Protein AF-A0A9D4DFE4-F1 (afdb_monomer_lite)

Radius of gyration: 15.38 Å; chains: 1; bounding box: 39×29×22 Å

Structure (mmCIF, N/CA/C/O backbone):
data_AF-A0A9D4DFE4-F1
#
_entry.id   AF-A0A9D4DFE4-F1
#
loop_
_atom_site.group_PDB
_atom_site.id
_atom_site.type_symbol
_atom_site.label_atom_id
_atom_site.label_alt_id
_atom_site.label_comp_id
_atom_site.label_asym_id
_atom_site.label_entity_id
_atom_site.label_seq_id
_atom_site.pdbx_PDB_ins_code
_atom_site.Cartn_x
_atom_site.Cartn_y
_atom_site.Cartn_z
_atom_site.occupancy
_atom_site.B_iso_or_equiv
_atom_site.auth_seq_id
_atom_site.auth_comp_id
_atom_site.auth_asym_id
_atom_site.auth_atom_id
_atom_site.pdbx_PDB_model_num
ATOM 1 N N . MET A 1 1 ? -19.810 -5.870 7.509 1.00 66.25 1 MET A N 1
ATOM 2 C CA . MET A 1 1 ? -19.982 -6.653 6.257 1.00 66.25 1 MET A CA 1
ATOM 3 C C . MET A 1 1 ? -18.651 -6.867 5.542 1.00 66.25 1 MET A C 1
ATOM 5 O O . MET A 1 1 ? -18.247 -8.010 5.426 1.00 66.25 1 MET A O 1
ATOM 9 N N . ILE A 1 2 ? -17.941 -5.812 5.111 1.00 72.75 2 ILE A N 1
ATOM 10 C CA . ILE A 1 2 ? -16.570 -5.942 4.563 1.00 72.75 2 ILE A CA 1
ATOM 11 C C . ILE A 1 2 ? -15.609 -6.491 5.635 1.00 72.75 2 ILE A C 1
ATOM 13 O O . ILE A 1 2 ? -14.861 -7.425 5.383 1.00 72.75 2 ILE A O 1
ATOM 17 N N . GLU A 1 3 ? -15.710 -5.967 6.858 1.00 69.06 3 GLU A N 1
ATOM 18 C CA . GLU A 1 3 ? -14.974 -6.410 8.059 1.00 69.06 3 GLU A CA 1
ATOM 19 C C . GLU A 1 3 ? -15.107 -7.910 8.292 1.00 69.06 3 GLU A C 1
ATOM 21 O O . GLU A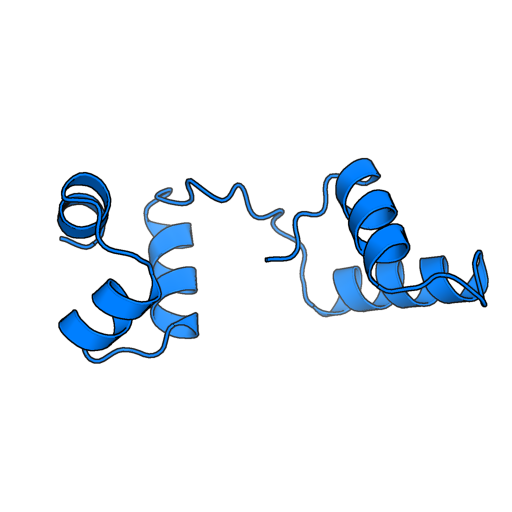 1 3 ? -14.124 -8.625 8.414 1.00 69.06 3 GLU A O 1
ATOM 26 N N . THR A 1 4 ? -16.349 -8.381 8.255 1.00 75.12 4 THR A N 1
ATOM 27 C CA . THR A 1 4 ? -16.752 -9.757 8.530 1.00 75.12 4 THR A CA 1
ATOM 28 C C . THR A 1 4 ? -16.186 -10.729 7.494 1.00 75.12 4 THR A C 1
ATOM 30 O O . THR A 1 4 ? -15.818 -11.848 7.833 1.00 75.12 4 THR A O 1
ATOM 33 N N . LEU A 1 5 ? -16.067 -10.294 6.234 1.00 74.31 5 LEU A N 1
ATOM 34 C CA . LEU A 1 5 ? -15.432 -11.071 5.165 1.00 74.31 5 LEU A CA 1
ATOM 35 C C . LEU A 1 5 ? -13.912 -11.154 5.368 1.00 74.31 5 LEU A C 1
ATOM 37 O O . LEU A 1 5 ? -13.332 -12.230 5.241 1.00 74.31 5 LEU A O 1
ATOM 41 N N . PHE A 1 6 ? -13.268 -10.057 5.772 1.00 70.88 6 PHE A N 1
ATOM 42 C CA . PHE A 1 6 ? -11.837 -10.067 6.095 1.00 70.88 6 PHE A CA 1
ATOM 43 C C . PHE A 1 6 ? -11.503 -10.828 7.385 1.00 70.88 6 PHE A C 1
ATOM 45 O O . PHE A 1 6 ? -10.437 -11.438 7.472 1.00 70.88 6 PHE A O 1
ATOM 52 N N . GLU A 1 7 ? -12.384 -10.814 8.385 1.00 73.12 7 GLU A N 1
ATOM 53 C CA . GLU A 1 7 ? -12.273 -11.632 9.600 1.00 73.12 7 GLU A CA 1
ATOM 54 C C . GLU A 1 7 ? -12.452 -13.121 9.298 1.00 73.12 7 GLU A C 1
ATOM 56 O O . GLU A 1 7 ? -11.741 -13.949 9.862 1.00 73.12 7 GLU A O 1
ATOM 61 N N . ALA A 1 8 ? -13.323 -13.455 8.343 1.00 78.06 8 ALA A N 1
ATOM 62 C CA . ALA A 1 8 ? -13.478 -14.807 7.815 1.00 78.06 8 ALA A CA 1
ATOM 63 C C . ALA A 1 8 ? -12.316 -15.253 6.898 1.00 78.06 8 ALA A C 1
ATOM 65 O O . ALA A 1 8 ? -12.305 -16.392 6.438 1.00 78.06 8 ALA A O 1
ATOM 66 N N . GLY A 1 9 ? -11.329 -14.384 6.646 1.00 73.38 9 GLY A N 1
ATOM 67 C CA . GLY A 1 9 ? -10.110 -14.708 5.900 1.00 73.38 9 GLY A CA 1
ATOM 68 C C . GLY A 1 9 ? -10.199 -14.529 4.382 1.00 73.38 9 GLY A C 1
ATOM 69 O O . GLY A 1 9 ? -9.285 -14.952 3.677 1.00 73.38 9 GLY A O 1
ATOM 70 N N . TYR A 1 10 ? -11.255 -13.896 3.864 1.00 74.56 10 TYR A N 1
ATOM 71 C CA . TYR A 1 10 ? -11.377 -13.622 2.432 1.00 74.56 10 TYR A CA 1
ATOM 72 C C . TYR A 1 10 ? -10.342 -12.591 1.970 1.00 74.56 10 TYR A C 1
ATOM 74 O O . TYR A 1 10 ? -10.059 -11.605 2.659 1.00 74.56 10 TYR A O 1
ATOM 82 N N . SER A 1 11 ? -9.787 -12.799 0.773 1.00 75.88 11 SER A N 1
ATOM 83 C CA . SER A 1 11 ? -8.899 -11.819 0.151 1.00 75.88 11 SER A CA 1
ATOM 84 C C . SER A 1 11 ? -9.689 -10.605 -0.359 1.00 75.88 11 SER A C 1
ATOM 86 O O . SER A 1 11 ? -10.909 -10.659 -0.538 1.00 75.88 11 SER A O 1
ATOM 88 N N . VAL A 1 12 ? -8.994 -9.496 -0.639 1.00 76.94 12 VAL A N 1
ATOM 89 C CA . VAL A 1 12 ? -9.599 -8.301 -1.262 1.00 76.94 12 VAL A CA 1
ATOM 90 C C . VAL A 1 12 ? -10.275 -8.669 -2.587 1.00 76.94 12 VAL A C 1
ATOM 92 O O . VAL A 1 12 ? -11.368 -8.193 -2.880 1.00 76.94 12 VAL A O 1
ATOM 95 N N . LYS A 1 13 ? -9.660 -9.572 -3.353 1.00 76.38 13 LYS A N 1
ATOM 96 C CA . LYS A 1 13 ? -10.171 -10.045 -4.638 1.00 76.38 13 LYS A CA 1
ATOM 97 C C . LYS A 1 13 ? -11.451 -10.865 -4.487 1.00 76.38 13 LYS A C 1
ATOM 99 O O . LYS A 1 13 ? -12.423 -10.630 -5.193 1.00 76.38 13 LYS A O 1
ATOM 104 N N . ASP A 1 14 ? -11.495 -11.780 -3.525 1.00 77.25 14 ASP A N 1
ATOM 105 C CA . ASP A 1 14 ? -12.705 -12.578 -3.287 1.00 77.25 14 ASP A CA 1
ATOM 106 C C . ASP A 1 14 ? -13.840 -11.707 -2.740 1.00 77.25 14 ASP A C 1
ATOM 108 O O . ASP A 1 14 ? -15.004 -11.878 -3.097 1.00 77.25 14 ASP A O 1
ATOM 112 N N . THR A 1 15 ? -13.488 -10.718 -1.919 1.00 81.69 15 THR A N 1
ATOM 113 C CA . THR A 1 15 ? -14.426 -9.740 -1.363 1.00 81.69 15 THR A CA 1
ATOM 114 C C . THR A 1 15 ? -14.982 -8.814 -2.450 1.00 81.69 15 THR A C 1
ATOM 116 O O . THR A 1 15 ? -16.165 -8.478 -2.415 1.00 81.69 15 THR A O 1
ATOM 119 N N . SER A 1 16 ? -14.171 -8.422 -3.439 1.00 80.94 16 SER A N 1
ATOM 120 C CA . SER A 1 16 ? -14.617 -7.583 -4.561 1.00 80.94 16 SER A CA 1
ATOM 121 C C . SER A 1 16 ? -15.616 -8.335 -5.446 1.00 80.94 16 SER A C 1
ATOM 123 O O . SER A 1 16 ? -16.674 -7.797 -5.775 1.00 80.94 16 SER A O 1
ATOM 125 N N . ILE A 1 17 ? -15.344 -9.618 -5.714 1.00 84.25 17 ILE A N 1
ATOM 126 C CA . ILE A 1 17 ? -16.235 -10.523 -6.450 1.00 84.25 17 ILE A CA 1
ATOM 127 C C . ILE A 1 17 ? -17.535 -10.757 -5.673 1.00 84.25 17 ILE A C 1
ATOM 129 O O . ILE A 1 17 ? -18.617 -10.599 -6.235 1.00 84.25 17 ILE A O 1
ATOM 133 N N . ALA A 1 18 ? -17.449 -11.081 -4.380 1.00 83.25 18 ALA A N 1
ATOM 134 C CA . ALA A 1 18 ? -18.614 -11.356 -3.537 1.00 83.25 18 ALA A CA 1
ATOM 135 C C . ALA A 1 18 ? -19.551 -10.145 -3.393 1.00 83.25 18 ALA A C 1
ATOM 137 O O . ALA A 1 18 ? -20.763 -10.308 -3.262 1.00 83.25 18 ALA A O 1
ATOM 138 N N . LEU A 1 19 ? -18.997 -8.931 -3.426 1.00 82.75 19 LEU A N 1
ATOM 139 C CA . LEU A 1 19 ? -19.754 -7.682 -3.329 1.00 82.75 19 LEU A CA 1
ATOM 140 C C . LEU A 1 19 ? -20.134 -7.089 -4.693 1.00 82.75 19 LEU A C 1
ATOM 142 O O . LEU A 1 19 ? -20.871 -6.105 -4.729 1.00 82.75 19 LEU A O 1
ATOM 146 N N . GLY A 1 20 ? -19.639 -7.654 -5.799 1.00 84.81 20 GLY A N 1
ATOM 147 C CA . GLY A 1 20 ? -19.890 -7.151 -7.151 1.00 84.81 20 GLY A CA 1
ATOM 148 C C . GLY A 1 20 ? -19.333 -5.745 -7.401 1.00 84.81 20 GLY A C 1
ATOM 149 O O . GLY A 1 20 ? -19.912 -4.982 -8.171 1.00 84.81 20 GLY A O 1
ATOM 150 N N . VAL A 1 21 ? -18.238 -5.374 -6.733 1.00 83.31 21 VAL A N 1
ATOM 151 C CA . VAL A 1 21 ? -17.604 -4.051 -6.857 1.00 83.31 21 VAL A CA 1
ATOM 152 C C . VAL A 1 21 ? -16.180 -4.180 -7.380 1.00 83.31 21 VAL A C 1
ATOM 154 O O . VAL A 1 21 ? -15.531 -5.203 -7.187 1.00 83.31 21 VAL A O 1
ATOM 157 N N . SER A 1 22 ? -15.656 -3.126 -8.011 1.00 78.38 22 SER A N 1
ATOM 158 C CA . SER A 1 22 ? -14.238 -3.099 -8.376 1.00 78.38 22 SER A CA 1
ATOM 159 C C . SER A 1 22 ? -13.353 -3.130 -7.127 1.00 78.38 22 SER A C 1
ATOM 161 O O . SER A 1 22 ? -13.705 -2.558 -6.091 1.00 78.38 22 SER A O 1
ATOM 163 N N . GLU A 1 23 ? -12.165 -3.729 -7.236 1.00 76.19 23 GLU A N 1
ATOM 164 C CA . GLU A 1 23 ? -11.169 -3.717 -6.156 1.00 76.19 23 GLU A CA 1
ATOM 165 C C . GLU A 1 23 ? -10.849 -2.284 -5.711 1.00 76.19 23 GLU A C 1
ATOM 167 O O . GLU A 1 23 ? -10.816 -2.004 -4.520 1.00 76.19 23 GLU A O 1
ATOM 172 N N . SER A 1 24 ? -10.758 -1.333 -6.645 1.00 72.31 24 SER A N 1
ATOM 173 C CA . SER A 1 24 ? -10.591 0.099 -6.356 1.00 72.31 24 SER A CA 1
ATOM 174 C C . SER A 1 24 ? -11.721 0.696 -5.503 1.00 72.31 24 SER A C 1
ATOM 176 O 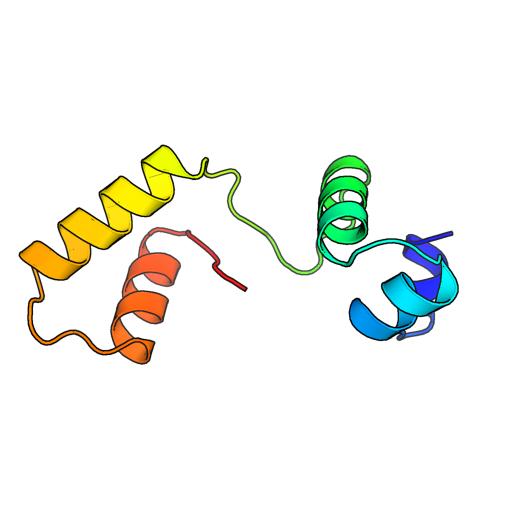O . SER A 1 24 ? -11.469 1.487 -4.593 1.00 72.31 24 SER A O 1
ATOM 178 N N . THR A 1 25 ? -12.973 0.290 -5.734 1.00 79.06 25 THR A N 1
ATOM 179 C CA . THR A 1 25 ? -14.115 0.713 -4.905 1.00 79.06 25 THR A CA 1
ATOM 180 C C . THR A 1 25 ? -14.045 0.086 -3.517 1.00 79.06 25 THR A C 1
ATOM 182 O O . THR A 1 25 ? -14.352 0.750 -2.523 1.00 79.06 25 THR A O 1
ATOM 185 N N . LEU A 1 26 ? -13.619 -1.177 -3.445 1.00 80.62 26 LEU A N 1
ATOM 186 C CA . LEU A 1 26 ? -13.423 -1.882 -2.187 1.00 80.62 26 LEU A CA 1
ATOM 187 C C . LEU A 1 26 ? -12.306 -1.234 -1.358 1.00 80.62 26 LEU A C 1
ATOM 189 O O . LEU A 1 26 ? -12.539 -0.935 -0.192 1.00 80.62 26 LEU A O 1
ATOM 193 N N . PHE A 1 27 ? -11.160 -0.909 -1.962 1.00 75.56 27 PHE A N 1
ATOM 194 C CA . PHE A 1 27 ? -10.059 -0.191 -1.313 1.00 75.56 27 PHE A CA 1
ATOM 195 C C . PHE A 1 27 ? -10.502 1.164 -0.755 1.00 75.56 27 PHE A C 1
ATOM 197 O O . PHE A 1 27 ? -10.249 1.460 0.413 1.00 75.56 27 PHE A O 1
ATOM 204 N N . ARG A 1 28 ? -11.246 1.957 -1.538 1.00 74.94 28 ARG A N 1
ATOM 205 C CA . ARG A 1 28 ? -11.780 3.246 -1.070 1.00 74.94 28 ARG A CA 1
ATOM 206 C C . ARG A 1 28 ? -12.706 3.079 0.136 1.00 74.94 28 ARG A C 1
ATOM 208 O O . ARG A 1 28 ? -12.613 3.844 1.092 1.00 74.94 28 ARG A O 1
ATOM 215 N N . LYS A 1 29 ? -13.585 2.069 0.120 1.00 75.94 29 LYS A N 1
ATOM 216 C CA . LYS A 1 29 ? -14.450 1.766 1.272 1.00 75.94 29 LYS A CA 1
ATOM 217 C C . LYS A 1 29 ? -13.652 1.264 2.473 1.00 75.94 29 LYS A C 1
ATOM 219 O O . LYS A 1 29 ? -13.949 1.665 3.589 1.00 75.94 29 LYS A O 1
ATOM 224 N N . MET A 1 30 ? -12.631 0.436 2.268 1.00 75.38 30 MET A N 1
ATOM 225 C CA . MET A 1 30 ? -11.767 -0.037 3.353 1.00 75.38 30 MET A CA 1
ATOM 226 C C . MET A 1 30 ? -11.050 1.115 4.064 1.00 75.38 30 MET A C 1
ATOM 228 O O . MET A 1 30 ? -10.965 1.085 5.289 1.00 75.38 30 MET A O 1
ATOM 232 N N . GLY A 1 31 ? -10.601 2.138 3.328 1.00 69.12 31 GLY A N 1
ATOM 233 C CA . GLY A 1 31 ? -10.050 3.367 3.911 1.00 69.12 31 GLY A CA 1
ATOM 234 C C . GLY A 1 31 ? -11.066 4.121 4.777 1.00 69.12 31 GLY A C 1
ATOM 235 O O . GLY A 1 31 ? -10.758 4.486 5.904 1.00 69.12 31 GLY A O 1
ATOM 236 N N . GLN A 1 32 ? -12.311 4.261 4.306 1.00 70.62 32 GLN A N 1
ATOM 237 C CA . GLN A 1 32 ? -13.388 4.939 5.051 1.00 70.62 32 GLN A CA 1
ATOM 238 C C . GLN A 1 32 ? -13.786 4.238 6.356 1.00 70.62 32 GLN A C 1
ATOM 240 O O . GLN A 1 32 ? -14.224 4.898 7.293 1.00 70.62 32 GLN A O 1
ATOM 245 N N . PHE A 1 33 ? -13.654 2.912 6.417 1.00 71.31 33 PHE A N 1
ATOM 246 C CA . PHE A 1 33 ? -13.980 2.121 7.607 1.00 71.31 33 PHE A CA 1
ATOM 247 C C . PHE A 1 33 ? -12.754 1.813 8.486 1.00 71.31 33 PHE A C 1
ATOM 249 O O . PHE A 1 33 ? -12.885 1.090 9.466 1.00 71.31 33 PHE A O 1
ATOM 256 N N . GLY A 1 34 ? -11.562 2.330 8.155 1.00 63.69 34 GLY A N 1
ATOM 257 C CA . GLY A 1 34 ? -10.339 2.059 8.925 1.00 63.69 34 GLY A CA 1
ATOM 258 C C . GLY A 1 34 ? -9.889 0.592 8.883 1.00 63.69 34 GLY A C 1
ATOM 259 O O . GLY A 1 34 ? -9.146 0.137 9.746 1.00 63.69 34 GLY A O 1
ATOM 260 N N . LEU A 1 35 ? -10.327 -0.162 7.871 1.00 69.25 35 LEU A N 1
ATOM 261 C CA . LEU A 1 35 ? -10.113 -1.611 7.745 1.00 69.25 35 LEU A CA 1
ATOM 262 C C . LEU A 1 35 ? -8.817 -1.990 7.060 1.00 69.25 35 LEU A C 1
ATOM 264 O O . LEU A 1 35 ? -8.607 -3.144 6.672 1.00 69.25 35 LEU A O 1
ATOM 268 N N . SER A 1 36 ? -7.940 -1.015 6.879 1.00 59.72 36 SER A N 1
ATOM 269 C CA . SER A 1 36 ? -6.706 -1.220 6.163 1.00 59.72 36 SER A CA 1
ATOM 270 C C . SER A 1 36 ? -5.702 -1.948 7.076 1.00 59.72 36 SER A C 1
ATOM 272 O O . SER A 1 36 ? -4.856 -1.380 7.755 1.00 59.72 36 SER A O 1
ATOM 274 N N . LYS A 1 37 ? -5.753 -3.289 7.057 1.00 52.19 37 LYS A N 1
ATOM 275 C CA . LYS A 1 37 ? -4.599 -4.127 7.459 1.00 52.19 37 LYS A CA 1
ATOM 276 C C . LYS A 1 37 ? -3.348 -3.781 6.632 1.00 52.19 37 LYS A C 1
ATOM 278 O O . LYS A 1 37 ? -2.221 -4.043 7.044 1.00 52.19 37 LYS A O 1
ATOM 283 N N . LEU A 1 38 ? -3.556 -3.171 5.468 1.00 54.56 38 LEU A N 1
ATOM 284 C CA . LEU A 1 38 ? -2.561 -2.492 4.659 1.00 54.56 38 LEU A CA 1
ATOM 285 C C . LEU A 1 38 ? -2.588 -1.020 5.062 1.00 54.56 38 LEU A C 1
ATOM 287 O O . LEU A 1 38 ? -3.412 -0.278 4.552 1.00 54.56 38 LEU A O 1
ATOM 291 N N . ALA A 1 39 ? -1.743 -0.604 6.003 1.00 49.62 39 ALA A N 1
ATOM 292 C CA . ALA A 1 39 ? -1.543 0.811 6.303 1.00 49.62 39 ALA A CA 1
ATOM 293 C C . ALA A 1 39 ? -1.065 1.526 5.027 1.00 49.62 39 ALA A C 1
ATOM 295 O O . ALA A 1 39 ? 0.133 1.574 4.753 1.00 49.62 39 ALA A O 1
ATOM 296 N N . PHE A 1 40 ? -2.006 1.968 4.199 1.00 54.38 40 PHE A N 1
ATOM 297 C CA . PHE A 1 40 ? -1.745 2.814 3.055 1.00 54.38 40 PHE A CA 1
ATOM 298 C C . PHE A 1 40 ? -1.412 4.185 3.603 1.00 54.38 40 PHE A C 1
ATOM 300 O O . PHE A 1 40 ? -2.086 4.699 4.495 1.00 54.38 40 PHE A O 1
ATOM 307 N N . THR A 1 41 ? -0.338 4.747 3.089 1.00 58.44 41 THR A N 1
ATOM 308 C CA . THR A 1 41 ? -0.004 6.137 3.341 1.00 58.44 41 THR A CA 1
ATOM 309 C C . THR A 1 41 ? -1.042 6.960 2.596 1.00 58.44 41 THR A C 1
ATOM 311 O O . THR A 1 41 ? -1.266 6.713 1.411 1.00 58.44 41 THR A O 1
ATOM 314 N N . GLU A 1 42 ? -1.711 7.884 3.282 1.00 63.88 42 GLU A N 1
ATOM 315 C CA . GLU A 1 42 ? -2.525 8.902 2.618 1.00 63.88 42 GLU A CA 1
ATOM 316 C C . GLU A 1 42 ? -1.572 9.821 1.846 1.00 63.88 42 GLU A C 1
ATOM 318 O O . GLU A 1 42 ? -1.063 10.796 2.386 1.00 63.88 42 GLU A O 1
ATOM 323 N N . ILE A 1 43 ? -1.261 9.425 0.614 1.00 71.44 43 ILE A N 1
ATOM 324 C CA . ILE A 1 43 ? -0.484 10.181 -0.364 1.00 71.44 43 ILE A CA 1
ATOM 325 C C . ILE A 1 43 ? -1.335 10.286 -1.623 1.00 71.44 43 ILE A C 1
ATOM 327 O O . ILE A 1 43 ? -1.962 9.300 -2.032 1.00 71.44 43 ILE A O 1
ATOM 331 N N . ASP A 1 44 ? -1.402 11.474 -2.211 1.00 74.56 44 ASP A N 1
ATOM 332 C CA . ASP A 1 44 ? -2.122 11.645 -3.466 1.00 74.56 44 ASP A CA 1
ATOM 333 C C . ASP A 1 44 ? -1.294 11.143 -4.670 1.00 74.56 44 ASP A C 1
ATOM 335 O O . ASP A 1 44 ? -0.112 10.795 -4.569 1.00 74.56 44 ASP A O 1
ATOM 339 N N . GLU A 1 45 ? -1.943 11.018 -5.828 1.00 72.44 45 GLU A N 1
ATOM 340 C CA . GLU A 1 45 ? -1.297 10.504 -7.040 1.00 72.44 45 GLU A CA 1
ATOM 341 C C . GLU A 1 45 ? -0.193 11.443 -7.555 1.00 72.44 45 GLU A C 1
ATOM 343 O O . GLU A 1 45 ? 0.801 10.987 -8.124 1.00 72.44 45 GLU A O 1
ATOM 348 N N . GLU A 1 46 ? -0.335 12.750 -7.337 1.00 74.69 46 GLU A N 1
ATOM 349 C CA . GLU A 1 46 ? 0.617 13.764 -7.784 1.00 74.69 46 GLU A CA 1
ATOM 350 C C . GLU A 1 46 ? 1.889 13.728 -6.922 1.00 74.69 46 GLU A C 1
ATOM 352 O O . GLU A 1 46 ? 2.999 13.637 -7.449 1.00 74.69 46 GLU A O 1
ATOM 357 N N . GLU A 1 47 ? 1.736 13.661 -5.603 1.00 74.69 47 GLU A N 1
ATOM 358 C CA . GLU A 1 47 ? 2.791 13.453 -4.617 1.00 74.69 47 GLU A CA 1
ATOM 359 C C . GLU A 1 47 ? 3.523 12.128 -4.849 1.00 74.69 47 GLU A C 1
ATOM 361 O O . GLU A 1 47 ? 4.758 12.094 -4.841 1.00 74.69 47 GLU A O 1
ATOM 366 N N . LEU A 1 48 ? 2.797 11.036 -5.121 1.00 83.06 48 LEU A N 1
ATOM 367 C CA . LEU A 1 48 ? 3.419 9.752 -5.443 1.00 83.06 48 LEU A CA 1
ATOM 368 C C . LEU A 1 48 ? 4.262 9.851 -6.721 1.00 83.06 48 LEU A C 1
ATOM 370 O O . LEU A 1 48 ? 5.409 9.396 -6.739 1.00 83.06 48 LEU A O 1
ATOM 374 N N . ASN A 1 49 ? 3.729 10.480 -7.771 1.00 81.75 49 ASN A N 1
ATOM 375 C CA . ASN A 1 49 ? 4.447 10.686 -9.028 1.00 81.75 49 ASN A CA 1
ATOM 376 C C . ASN A 1 49 ? 5.704 11.543 -8.841 1.00 81.75 49 ASN A C 1
ATOM 378 O O . ASN A 1 49 ? 6.754 11.208 -9.392 1.00 81.75 49 ASN A O 1
ATOM 382 N N . ILE A 1 50 ? 5.639 12.598 -8.025 1.00 84.56 50 ILE A N 1
ATOM 383 C CA . ILE A 1 50 ? 6.797 13.435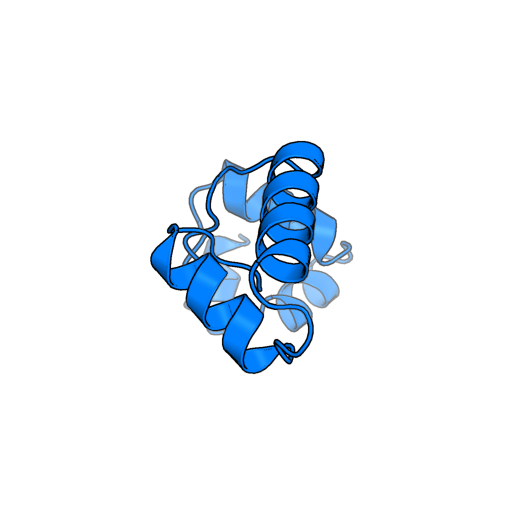 -7.686 1.00 84.56 50 ILE A CA 1
ATOM 384 C C . ILE A 1 50 ? 7.871 12.607 -6.974 1.00 84.56 50 ILE A C 1
ATOM 386 O O . ILE A 1 50 ? 9.051 12.683 -7.331 1.00 84.56 50 ILE A O 1
ATOM 390 N N . VAL A 1 51 ? 7.490 11.785 -5.992 1.00 82.00 51 VAL A N 1
ATOM 391 C CA . VAL A 1 51 ? 8.442 10.945 -5.251 1.00 82.00 51 VAL A CA 1
ATOM 392 C C . VAL A 1 51 ? 9.082 9.902 -6.164 1.00 82.00 51 VAL A C 1
ATOM 394 O O . VAL A 1 51 ? 10.298 9.702 -6.105 1.00 82.00 51 VAL A O 1
ATOM 397 N N . VAL A 1 52 ? 8.299 9.263 -7.033 1.00 83.44 52 VAL A N 1
ATOM 398 C CA . VAL A 1 52 ? 8.806 8.290 -8.009 1.00 83.44 52 VAL A C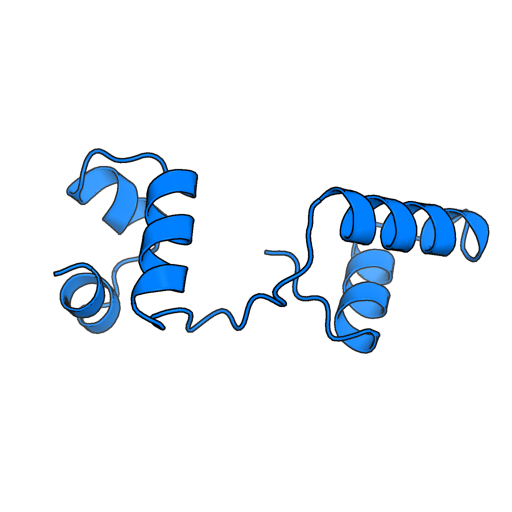A 1
ATOM 399 C C . VAL A 1 52 ? 9.752 8.963 -9.002 1.00 83.44 52 VAL A C 1
ATOM 401 O O . VAL A 1 52 ? 10.867 8.478 -9.187 1.00 83.44 52 VAL A O 1
ATOM 404 N N . ALA A 1 53 ? 9.369 10.105 -9.578 1.00 84.38 53 ALA A N 1
ATOM 405 C CA . ALA A 1 53 ? 10.201 10.847 -10.522 1.00 84.38 53 ALA A CA 1
ATOM 406 C C . ALA A 1 53 ? 11.528 11.285 -9.888 1.00 84.38 53 ALA A C 1
ATOM 408 O O . ALA A 1 53 ? 12.588 11.050 -10.466 1.00 84.38 53 ALA A O 1
ATOM 409 N N . THR A 1 54 ? 11.480 11.822 -8.665 1.00 84.44 54 THR A N 1
ATOM 410 C CA . THR A 1 54 ? 12.677 12.210 -7.901 1.00 84.44 54 THR A CA 1
ATOM 411 C C . THR A 1 54 ? 13.577 11.000 -7.645 1.00 84.44 54 THR A C 1
ATOM 413 O O . THR A 1 54 ? 14.783 11.047 -7.888 1.00 84.44 54 THR A O 1
ATOM 416 N N . THR A 1 55 ? 12.991 9.872 -7.237 1.00 81.94 55 THR A N 1
ATOM 417 C CA . THR A 1 55 ? 13.742 8.638 -6.963 1.00 81.94 55 THR A CA 1
ATOM 418 C C . THR A 1 55 ? 14.401 8.082 -8.227 1.00 81.94 55 THR A C 1
ATOM 420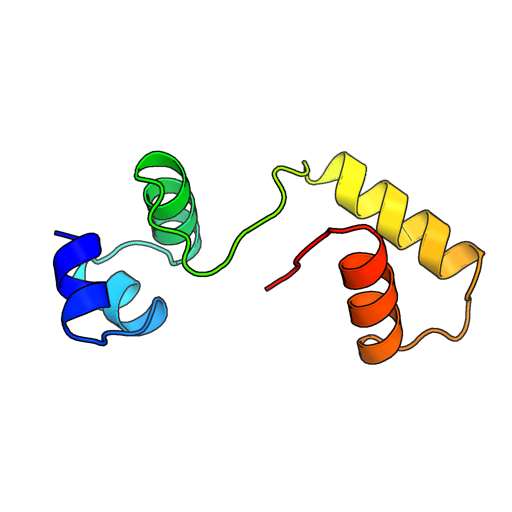 O O . THR A 1 55 ? 15.541 7.628 -8.173 1.00 81.94 55 THR A O 1
ATOM 423 N N . ILE A 1 56 ? 13.728 8.140 -9.380 1.00 84.12 56 ILE A N 1
ATOM 424 C CA . ILE A 1 56 ? 14.292 7.705 -10.666 1.00 84.12 56 ILE A CA 1
ATOM 425 C C . ILE A 1 56 ? 15.418 8.646 -11.110 1.00 84.12 56 ILE A C 1
ATOM 427 O O . ILE A 1 56 ? 16.427 8.175 -11.633 1.00 84.12 56 ILE A O 1
ATOM 431 N N . THR A 1 57 ? 15.296 9.958 -10.880 1.00 83.31 57 THR A N 1
ATOM 432 C CA . THR A 1 57 ? 16.382 10.902 -11.190 1.00 83.31 57 THR A CA 1
ATOM 433 C C . THR A 1 57 ? 17.607 10.714 -10.296 1.00 83.31 57 THR A C 1
ATOM 435 O O . THR A 1 57 ? 18.730 10.802 -10.789 1.00 83.31 57 THR A O 1
ATOM 438 N N . GLU A 1 58 ? 17.415 10.409 -9.010 1.00 82.75 58 GLU A N 1
ATOM 439 C CA . GLU A 1 58 ? 18.511 10.125 -8.072 1.00 82.75 58 GLU A CA 1
ATOM 440 C C . GLU A 1 58 ? 19.137 8.743 -8.317 1.00 82.75 58 GLU A C 1
ATOM 442 O O . GLU A 1 58 ? 20.347 8.564 -8.172 1.00 82.75 58 GLU A O 1
ATOM 447 N N . PHE A 1 59 ? 18.328 7.767 -8.742 1.00 80.25 59 PHE A N 1
ATOM 448 C CA . PHE A 1 59 ? 18.743 6.387 -8.979 1.00 80.25 59 PHE A CA 1
ATOM 449 C C . PHE A 1 59 ? 18.274 5.889 -10.360 1.00 80.25 59 PHE A C 1
ATOM 451 O O . PHE A 1 59 ? 17.379 5.047 -10.456 1.00 80.25 59 PHE A O 1
ATOM 458 N N . PRO A 1 60 ? 18.924 6.313 -11.460 1.00 75.69 60 PRO A N 1
ATOM 459 C CA . PRO A 1 60 ? 18.474 6.035 -12.833 1.00 75.69 60 PRO A CA 1
ATOM 460 C C . PRO A 1 60 ? 18.561 4.561 -13.265 1.00 75.69 60 PRO A C 1
ATOM 462 O O . PRO A 1 60 ? 18.105 4.202 -14.347 1.00 75.69 60 PRO A O 1
ATOM 465 N N . ARG A 1 61 ? 19.157 3.689 -12.442 1.00 78.12 61 ARG A N 1
ATOM 466 C CA . ARG A 1 61 ? 19.212 2.227 -12.649 1.00 78.12 61 ARG A CA 1
ATOM 467 C C . ARG A 1 61 ? 18.437 1.445 -11.581 1.00 78.12 61 ARG A C 1
ATOM 469 O O . ARG A 1 61 ? 18.651 0.246 -11.420 1.00 78.12 61 ARG A O 1
ATOM 476 N N . CYS A 1 62 ? 17.587 2.126 -10.817 1.00 74.19 62 CYS A N 1
ATOM 477 C CA . CYS A 1 62 ? 16.766 1.522 -9.778 1.00 74.19 62 CYS A CA 1
ATOM 478 C C . CYS A 1 62 ? 15.676 0.652 -10.416 1.00 74.19 62 CYS A C 1
ATOM 480 O O . CYS A 1 62 ? 14.823 1.153 -11.144 1.00 74.19 62 CYS A O 1
ATOM 482 N N . GLY A 1 63 ? 15.724 -0.657 -10.169 1.00 78.44 63 GLY A N 1
ATOM 483 C CA . GLY A 1 63 ? 14.629 -1.562 -10.515 1.00 78.44 63 GLY A CA 1
ATOM 484 C C . GLY A 1 63 ? 13.453 -1.428 -9.543 1.00 78.44 63 GLY A C 1
ATOM 485 O O . GLY A 1 63 ? 13.588 -0.847 -8.464 1.00 78.44 63 GLY A O 1
ATOM 486 N N . GLU A 1 64 ? 12.318 -2.029 -9.898 1.00 80.31 64 GLU A N 1
ATOM 487 C CA . GLU A 1 64 ? 11.064 -1.982 -9.129 1.00 80.31 64 GLU A CA 1
ATOM 488 C C . GLU A 1 64 ? 11.245 -2.337 -7.641 1.00 80.31 64 GLU A C 1
ATOM 490 O O . GLU A 1 64 ? 10.783 -1.611 -6.762 1.00 80.31 64 GLU A O 1
ATOM 495 N N . GLU A 1 65 ? 12.011 -3.390 -7.347 1.00 78.69 65 GLU A N 1
ATOM 496 C CA . GLU A 1 65 ? 12.309 -3.845 -5.981 1.00 78.69 65 GLU A CA 1
ATOM 497 C C . GLU A 1 65 ? 12.993 -2.778 -5.116 1.00 78.69 65 GLU A C 1
ATOM 499 O O . GLU A 1 65 ? 12.715 -2.632 -3.922 1.00 78.69 65 GLU A O 1
ATOM 504 N N . MET A 1 66 ? 13.916 -2.021 -5.706 1.00 80.75 66 MET A N 1
ATOM 505 C CA . MET A 1 66 ? 14.654 -0.992 -4.984 1.00 80.75 66 MET A CA 1
ATOM 506 C C . MET A 1 66 ? 13.813 0.279 -4.848 1.00 80.75 66 MET A C 1
ATOM 508 O O . MET A 1 66 ? 13.830 0.901 -3.786 1.00 80.75 66 MET A O 1
ATOM 512 N N . LEU A 1 67 ? 12.982 0.588 -5.848 1.00 82.06 67 LEU A N 1
ATOM 513 C CA . LEU A 1 67 ? 12.006 1.672 -5.781 1.00 82.06 67 LEU A CA 1
ATOM 514 C C . LEU A 1 67 ? 10.994 1.424 -4.652 1.00 82.06 67 LEU A C 1
ATOM 516 O O . LEU A 1 67 ? 10.765 2.300 -3.819 1.00 82.06 67 LEU A O 1
ATOM 520 N N . ARG A 1 68 ? 10.471 0.193 -4.546 1.00 81.06 68 ARG A N 1
ATOM 521 C CA . ARG A 1 68 ? 9.559 -0.224 -3.471 1.00 81.06 68 ARG A CA 1
ATOM 522 C C . ARG A 1 68 ? 10.206 -0.068 -2.092 1.00 81.06 68 ARG A C 1
ATOM 524 O O . ARG A 1 68 ? 9.548 0.395 -1.166 1.00 81.06 68 ARG A O 1
ATOM 531 N N . LYS A 1 69 ? 11.498 -0.387 -1.943 1.00 80.12 69 LYS A N 1
ATOM 532 C CA . LYS A 1 69 ? 12.235 -0.181 -0.681 1.00 80.12 69 LYS A CA 1
ATOM 533 C C . LYS A 1 69 ? 12.423 1.293 -0.329 1.00 80.12 69 LYS A C 1
ATOM 535 O O . LYS A 1 69 ? 12.281 1.642 0.840 1.00 80.12 69 LYS A O 1
ATOM 540 N N . VAL A 1 70 ? 12.727 2.148 -1.304 1.00 81.06 70 VAL A N 1
ATOM 541 C CA . VAL A 1 70 ? 12.875 3.598 -1.083 1.00 81.06 70 VAL A CA 1
ATOM 542 C C . VAL A 1 70 ? 11.542 4.220 -0.675 1.00 81.06 70 VAL A C 1
ATOM 544 O O . VAL A 1 70 ? 11.487 4.986 0.286 1.00 81.06 70 VAL A O 1
ATOM 547 N N . LEU A 1 71 ? 10.456 3.839 -1.349 1.00 80.12 71 LEU A N 1
ATOM 548 C CA . LEU A 1 71 ? 9.103 4.260 -0.991 1.00 80.12 71 LEU A CA 1
ATOM 549 C C . LEU A 1 71 ? 8.755 3.805 0.431 1.00 80.12 71 LEU A C 1
ATOM 551 O O . LEU A 1 71 ? 8.342 4.623 1.249 1.00 80.12 71 LEU A O 1
ATOM 555 N N . LEU A 1 72 ? 9.056 2.550 0.7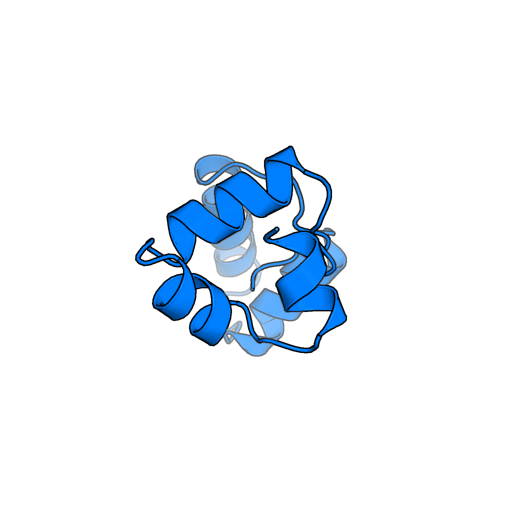77 1.00 79.69 72 LEU A N 1
ATOM 556 C CA . LEU A 1 72 ? 8.845 2.025 2.125 1.00 79.69 72 LEU A CA 1
ATOM 557 C C . LEU A 1 72 ? 9.651 2.792 3.192 1.00 79.69 72 LEU A C 1
ATOM 559 O O . LEU A 1 72 ? 9.118 3.083 4.260 1.00 79.69 72 LEU A O 1
ATOM 563 N N . GLN A 1 73 ? 10.911 3.151 2.911 1.00 78.25 73 GLN A N 1
ATOM 564 C CA . GLN A 1 73 ? 11.740 3.976 3.805 1.00 78.25 73 GLN A CA 1
ATOM 565 C C . GLN A 1 73 ? 11.180 5.389 3.993 1.00 78.25 73 GLN A C 1
ATOM 567 O O . GLN A 1 73 ? 11.299 5.953 5.078 1.00 78.25 73 GLN A O 1
ATOM 572 N N . LYS A 1 74 ? 10.537 5.947 2.963 1.00 73.56 74 LYS A N 1
ATOM 573 C CA . LYS A 1 74 ? 9.813 7.224 3.030 1.00 73.56 74 LYS A CA 1
ATOM 574 C C . LYS A 1 74 ? 8.433 7.097 3.691 1.00 73.56 74 LYS A C 1
ATOM 576 O O . LYS A 1 74 ? 7.698 8.075 3.750 1.00 73.56 74 LYS A O 1
ATOM 581 N N . GLY A 1 75 ? 8.079 5.912 4.193 1.00 70.56 75 GLY A N 1
ATOM 582 C CA . GLY A 1 75 ? 6.787 5.646 4.818 1.00 70.56 75 GLY A CA 1
ATOM 583 C C . GLY A 1 75 ? 5.643 5.489 3.819 1.00 70.56 75 GLY A C 1
ATOM 584 O O . GLY A 1 75 ? 4.495 5.475 4.245 1.00 70.56 75 GLY A O 1
ATOM 585 N N . ILE A 1 76 ? 5.941 5.357 2.522 1.00 73.44 76 ILE A N 1
ATOM 586 C CA . ILE A 1 76 ? 4.982 5.198 1.425 1.00 73.44 76 ILE A CA 1
ATOM 587 C C . ILE A 1 76 ? 4.807 3.707 1.127 1.00 73.44 76 ILE A C 1
ATOM 589 O O . ILE A 1 76 ? 5.714 3.042 0.621 1.00 73.44 76 ILE A O 1
ATOM 593 N N . LYS A 1 77 ? 3.630 3.162 1.441 1.00 67.94 77 LYS A N 1
ATOM 594 C CA . LYS A 1 77 ? 3.278 1.771 1.130 1.00 67.94 77 LYS A CA 1
ATOM 595 C C . LYS A 1 77 ? 2.464 1.700 -0.154 1.00 67.94 77 LYS A C 1
ATOM 597 O O . LYS A 1 77 ? 1.270 1.984 -0.155 1.00 67.94 77 LYS A O 1
ATOM 602 N N . VAL A 1 78 ? 3.125 1.269 -1.225 1.00 65.12 78 VAL A N 1
ATOM 603 C CA . VAL A 1 78 ? 2.483 0.924 -2.498 1.00 65.12 78 VAL A CA 1
ATOM 604 C C . VAL A 1 78 ? 2.088 -0.563 -2.460 1.00 65.12 78 VAL A C 1
ATOM 606 O O . VAL A 1 78 ? 2.930 -1.372 -2.052 1.00 65.12 78 VAL A O 1
ATOM 609 N N . PRO A 1 79 ? 0.835 -0.933 -2.800 1.00 57.81 79 PRO A N 1
ATOM 610 C CA . PRO A 1 79 ? 0.385 -2.327 -2.844 1.00 57.81 79 PRO A CA 1
ATOM 611 C C . PRO A 1 79 ? 1.256 -3.181 -3.769 1.00 57.81 79 PRO A C 1
ATOM 613 O O . PRO A 1 79 ? 1.588 -2.745 -4.889 1.00 57.81 79 PRO A O 1
#

Foldseek 3Di:
DLLVCVVVPHDLVRSCVVVVHDSVVSVVVCVVVVVPPPPADPDDPVRVVVLLVVVCVVPVPDDPVNSCVVCVVVVHHDD

pLDDT: mean 74.95, std 8.06, range [49.62, 84.81]

Secondary structure (DSSP, 8-state):
-HHHHHHTT--HHHHHHHHT--HHHHHHHHHHTT--SS------HHHHHHHHHHHHHH-TT--HHHHHHHHHHTT----

Sequence (79 aa):
MIETLFEAGYSVKDTSIALGVSESTLFRKMGQFGLSKLAFTEIDEEELNIVVATTITEFPRCGEEMLRKVLLQKGIKVP

Organism: Dreissena polymorpha (NCBI:txid45954)